Protein AF-A0A2M8AG21-F1 (afdb_monomer)

Radius of gyration: 13.73 Å; Cα contacts (8 Å, |Δi|>4): 44; chains: 1; bounding box: 31×28×30 Å

Structure (mmCIF, N/CA/C/O backbone):
data_AF-A0A2M8AG21-F1
#
_entry.id   AF-A0A2M8AG21-F1
#
loop_
_atom_site.group_PDB
_atom_site.id
_atom_site.type_symbol
_atom_site.label_atom_id
_atom_site.label_alt_id
_atom_site.label_comp_id
_atom_site.label_asym_id
_atom_site.label_entity_id
_atom_site.label_seq_id
_atom_site.pdbx_PDB_ins_code
_atom_site.Cartn_x
_atom_site.Cartn_y
_atom_site.Cartn_z
_atom_site.occupancy
_atom_site.B_iso_or_equiv
_atom_site.auth_seq_id
_atom_site.auth_comp_id
_atom_site.auth_asym_id
_atom_site.auth_atom_id
_atom_site.pdbx_PDB_model_num
ATOM 1 N N . VAL A 1 1 ? -17.437 -15.911 4.330 1.00 51.78 1 VAL A N 1
ATOM 2 C CA . VAL A 1 1 ? -17.884 -14.841 3.413 1.00 51.78 1 VAL A CA 1
ATOM 3 C C . VAL A 1 1 ? -16.720 -14.576 2.486 1.00 51.78 1 VAL A C 1
ATOM 5 O O . VAL A 1 1 ? -15.633 -14.349 3.001 1.00 51.78 1 VAL A O 1
ATOM 8 N N . ASP A 1 2 ? -16.903 -14.711 1.173 1.00 70.88 2 ASP A N 1
ATOM 9 C CA . ASP A 1 2 ? -15.877 -14.298 0.210 1.00 70.88 2 ASP A CA 1
ATOM 10 C C . ASP A 1 2 ? -15.757 -12.774 0.272 1.00 70.88 2 ASP A C 1
ATOM 12 O O . ASP A 1 2 ? -16.677 -12.060 -0.118 1.00 70.88 2 ASP A O 1
ATOM 16 N N . LEU A 1 3 ? -14.652 -12.284 0.835 1.00 78.19 3 LEU A N 1
ATOM 17 C CA . LEU A 1 3 ? -14.378 -10.849 0.983 1.00 78.19 3 LEU A CA 1
ATOM 18 C C . LEU A 1 3 ? -13.841 -10.219 -0.313 1.00 78.19 3 LEU A C 1
ATOM 20 O O . LEU A 1 3 ? -13.729 -9.001 -0.402 1.00 78.19 3 LEU A O 1
ATOM 24 N N . TYR A 1 4 ? -13.517 -11.044 -1.313 1.00 82.06 4 TYR A N 1
ATOM 25 C CA . TYR A 1 4 ? -12.901 -10.622 -2.565 1.00 82.06 4 TYR A CA 1
ATOM 26 C C . TYR A 1 4 ? -13.793 -10.950 -3.756 1.00 82.06 4 TYR A C 1
ATOM 28 O O . TYR A 1 4 ? -14.259 -12.080 -3.910 1.00 82.06 4 TYR A O 1
ATOM 36 N N . ASN A 1 5 ? -13.952 -9.983 -4.653 1.00 86.25 5 ASN A N 1
ATOM 37 C CA . ASN A 1 5 ? -14.499 -10.236 -5.981 1.00 86.25 5 ASN A CA 1
ATOM 38 C C . ASN A 1 5 ? -13.437 -10.864 -6.916 1.00 86.25 5 ASN A C 1
ATOM 40 O O . ASN A 1 5 ? -12.250 -10.921 -6.590 1.00 86.25 5 ASN A O 1
ATOM 44 N N . LEU A 1 6 ? -13.863 -11.332 -8.095 1.00 86.31 6 LEU A N 1
ATOM 45 C CA . LEU A 1 6 ? -12.983 -12.006 -9.065 1.00 86.31 6 LEU A CA 1
ATOM 46 C C . LEU A 1 6 ? -11.788 -11.149 -9.518 1.00 86.31 6 LEU A C 1
ATOM 48 O O . LEU A 1 6 ? -10.711 -11.685 -9.763 1.00 86.31 6 LEU A O 1
ATOM 52 N N . GLU A 1 7 ? -11.960 -9.831 -9.624 1.00 86.12 7 GLU A N 1
ATOM 53 C CA . GLU A 1 7 ? -10.883 -8.911 -10.003 1.00 86.12 7 GLU A CA 1
ATOM 54 C C . GLU A 1 7 ? -9.870 -8.768 -8.862 1.00 86.12 7 GLU A C 1
ATOM 56 O O . GLU A 1 7 ? -8.668 -8.907 -9.059 1.00 86.12 7 GLU A O 1
ATOM 61 N N . GLN A 1 8 ? -10.353 -8.580 -7.636 1.00 86.69 8 GLN A N 1
ATOM 62 C CA . GLN A 1 8 ? -9.521 -8.445 -6.446 1.00 86.69 8 GLN A CA 1
ATOM 63 C C . GLN A 1 8 ? -8.692 -9.699 -6.173 1.00 86.69 8 GLN A C 1
ATOM 65 O O . GLN A 1 8 ? -7.569 -9.579 -5.701 1.00 86.69 8 GLN A O 1
ATOM 70 N N . GLN A 1 9 ? -9.184 -10.890 -6.521 1.00 88.75 9 GLN A N 1
ATOM 71 C CA . GLN A 1 9 ? -8.417 -12.132 -6.386 1.00 88.75 9 GLN A CA 1
ATOM 72 C C . GLN A 1 9 ? -7.124 -12.142 -7.213 1.00 88.75 9 GLN A C 1
ATOM 74 O O . GLN A 1 9 ? -6.205 -12.890 -6.881 1.00 88.75 9 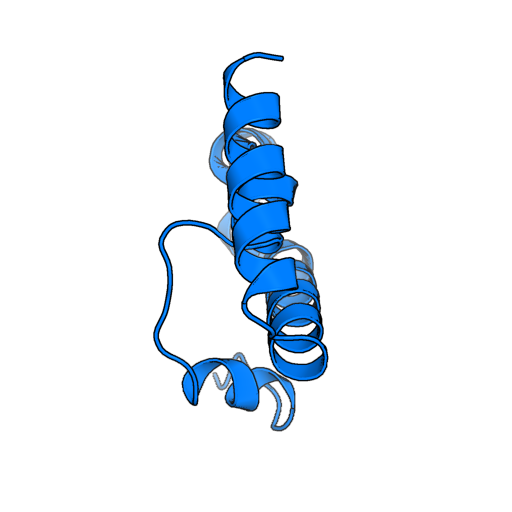GLN A O 1
ATOM 79 N N . GLN A 1 10 ? -6.990 -11.288 -8.235 1.00 87.25 10 GLN A N 1
ATOM 80 C CA . GLN A 1 10 ? -5.748 -11.173 -9.003 1.00 87.25 10 GLN A CA 1
ATOM 81 C C . GLN A 1 10 ? -4.551 -10.776 -8.133 1.00 87.25 10 GLN A C 1
ATOM 83 O O . GLN A 1 10 ? -3.427 -11.172 -8.437 1.00 87.25 10 GLN A O 1
ATOM 88 N N . VAL A 1 11 ? -4.766 -10.069 -7.015 1.00 87.25 11 VAL A N 1
ATOM 89 C CA . VAL A 1 11 ? -3.671 -9.724 -6.090 1.00 87.25 11 VAL A CA 1
ATOM 90 C C . VAL A 1 11 ? -3.037 -10.952 -5.438 1.00 87.25 11 VAL A C 1
ATOM 92 O O . VAL A 1 11 ? -1.887 -10.892 -5.020 1.00 87.25 11 VAL A O 1
ATOM 95 N N . LEU A 1 12 ? -3.757 -12.076 -5.377 1.00 87.44 12 LEU A N 1
ATOM 96 C CA . LEU A 1 12 ? -3.260 -13.336 -4.818 1.00 87.44 12 LEU A CA 1
ATOM 97 C C . LEU A 1 12 ? -2.333 -14.082 -5.790 1.00 87.44 12 LEU A C 1
ATOM 99 O O . LEU A 1 12 ? -1.677 -15.044 -5.397 1.00 87.44 12 LEU A O 1
ATOM 103 N N . LEU A 1 13 ? -2.276 -13.655 -7.057 1.00 85.94 13 LEU A N 1
ATOM 104 C CA . LEU A 1 13 ? -1.413 -14.250 -8.081 1.00 85.94 13 LEU A CA 1
ATOM 105 C C . LEU A 1 13 ? 0.034 -13.754 -7.993 1.00 85.94 13 LEU A C 1
ATOM 107 O O . LEU A 1 13 ? 0.930 -14.360 -8.582 1.00 85.94 13 LEU A O 1
ATOM 111 N N . VAL A 1 14 ? 0.273 -12.663 -7.265 1.00 83.44 14 VAL A N 1
ATOM 112 C CA . VAL A 1 14 ? 1.605 -12.092 -7.056 1.00 83.44 14 VAL A CA 1
ATOM 113 C C . VAL A 1 14 ? 2.077 -12.335 -5.628 1.00 83.44 14 VAL A C 1
ATOM 115 O O . VAL A 1 14 ? 1.286 -12.464 -4.695 1.00 83.44 14 VAL A O 1
ATOM 118 N N . LYS A 1 15 ? 3.398 -12.421 -5.443 1.00 84.44 15 LYS A N 1
ATOM 119 C CA . LYS A 1 15 ? 3.967 -12.586 -4.104 1.00 84.44 15 LYS A CA 1
ATOM 120 C C . LYS A 1 15 ? 3.758 -11.299 -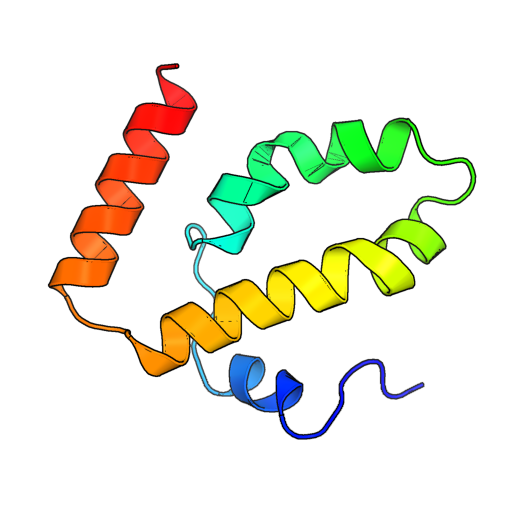3.298 1.00 84.44 15 LYS A C 1
ATOM 122 O O . LYS A 1 15 ? 4.071 -10.229 -3.819 1.00 84.44 15 LYS A O 1
ATOM 127 N N . PRO A 1 16 ? 3.296 -11.390 -2.041 1.00 81.81 16 PRO A N 1
ATOM 128 C CA . PRO A 1 16 ? 3.166 -10.218 -1.190 1.00 81.81 16 PRO A CA 1
ATOM 129 C C . PRO A 1 16 ? 4.546 -9.618 -0.896 1.00 81.81 16 PRO A C 1
ATOM 131 O O . PRO A 1 16 ? 5.508 -10.344 -0.628 1.00 81.81 16 PRO A O 1
ATOM 134 N N . GLY A 1 17 ? 4.632 -8.291 -0.952 1.00 83.06 17 GLY A N 1
ATOM 135 C CA . GLY A 1 17 ? 5.819 -7.514 -0.604 1.00 83.06 17 GLY A CA 1
ATOM 136 C C . GLY A 1 17 ? 5.632 -6.747 0.704 1.00 83.06 17 GLY A C 1
ATOM 137 O O . GLY A 1 17 ? 4.513 -6.522 1.152 1.00 83.06 17 GLY A O 1
ATOM 138 N N . ILE A 1 18 ? 6.743 -6.333 1.319 1.00 83.06 18 ILE A N 1
ATOM 139 C CA . ILE A 1 18 ? 6.722 -5.477 2.521 1.00 83.06 18 ILE A CA 1
ATOM 140 C C . ILE A 1 18 ? 6.409 -4.020 2.137 1.00 83.06 18 ILE A C 1
ATOM 142 O O . ILE A 1 18 ? 5.787 -3.291 2.907 1.00 83.06 18 ILE A O 1
ATOM 146 N N . THR A 1 19 ? 6.822 -3.596 0.938 1.00 86.88 19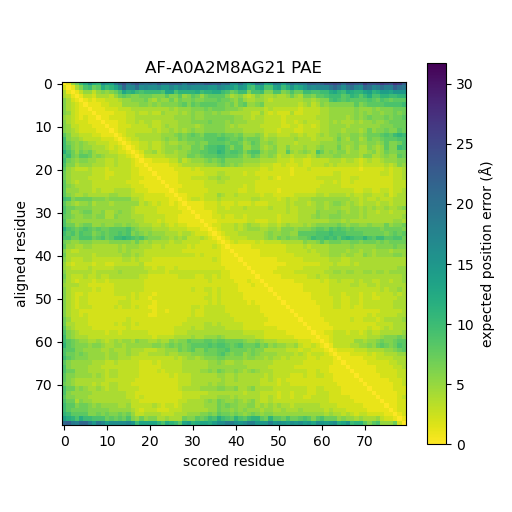 THR A N 1
ATOM 147 C CA . THR A 1 19 ? 6.544 -2.260 0.407 1.00 86.88 19 THR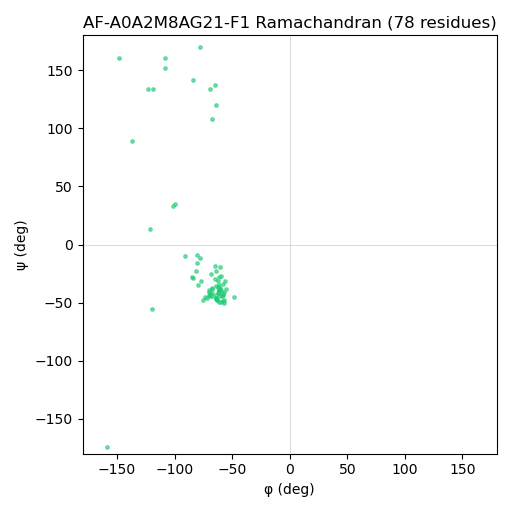 A CA 1
ATOM 148 C C . THR A 1 19 ? 5.813 -2.334 -0.928 1.00 86.88 19 THR A C 1
ATOM 150 O O . THR A 1 19 ? 6.193 -3.102 -1.811 1.00 86.88 19 THR A O 1
ATOM 153 N N . ASP A 1 20 ? 4.770 -1.523 -1.055 1.00 90.69 20 ASP A N 1
ATOM 154 C CA . ASP A 1 20 ? 3.978 -1.293 -2.255 1.00 90.69 20 ASP A CA 1
ATOM 155 C C . ASP A 1 20 ? 3.253 0.065 -2.119 1.00 90.69 20 ASP A C 1
ATOM 157 O O . ASP A 1 20 ? 3.470 0.829 -1.169 1.00 90.69 20 ASP A O 1
ATOM 161 N N . TYR A 1 21 ? 2.388 0.398 -3.077 1.00 92.62 21 TYR A N 1
ATOM 162 C CA . TYR A 1 21 ? 1.585 1.618 -2.998 1.00 92.62 21 TYR A CA 1
ATOM 163 C C . TYR A 1 21 ? 0.629 1.641 -1.801 1.00 92.62 21 TYR A C 1
ATOM 165 O O . TYR A 1 21 ? 0.428 2.707 -1.219 1.00 92.62 21 TYR A O 1
ATOM 173 N N . ALA A 1 22 ? 0.052 0.497 -1.430 1.00 93.06 22 ALA A N 1
ATOM 174 C CA . ALA A 1 22 ? -0.866 0.387 -0.307 1.00 93.06 22 ALA A CA 1
ATOM 175 C C . ALA A 1 22 ? -0.148 0.621 1.031 1.00 93.06 22 ALA A C 1
ATOM 177 O O . ALA A 1 22 ? -0.663 1.359 1.867 1.00 93.06 22 ALA A O 1
ATOM 178 N N . SER A 1 23 ? 1.053 0.075 1.216 1.00 91.19 23 SER A N 1
ATOM 179 C CA . SER A 1 23 ? 1.897 0.255 2.401 1.00 91.19 23 SER A CA 1
ATOM 180 C C . SER A 1 23 ? 2.353 1.702 2.581 1.00 91.19 23 SER A C 1
ATOM 182 O O . SER A 1 23 ? 2.447 2.177 3.710 1.00 91.19 23 SER A O 1
ATOM 184 N N . ILE A 1 24 ? 2.617 2.427 1.488 1.00 91.75 24 ILE A N 1
ATOM 185 C CA . ILE A 1 24 ? 2.991 3.850 1.553 1.00 91.75 24 ILE A CA 1
ATOM 186 C C . ILE A 1 24 ? 1.777 4.724 1.898 1.00 91.75 24 ILE A C 1
ATOM 188 O O . ILE A 1 24 ? 1.886 5.621 2.738 1.00 91.75 24 ILE A O 1
ATOM 192 N N . GLU A 1 25 ? 0.633 4.481 1.252 1.00 92.25 25 GLU A N 1
ATOM 193 C CA . GLU A 1 25 ? -0.587 5.276 1.448 1.00 92.25 25 GLU A CA 1
ATOM 194 C C . GLU A 1 25 ? -1.187 5.048 2.843 1.00 92.25 25 GLU A C 1
ATOM 196 O O . GLU A 1 25 ? -1.530 5.994 3.549 1.00 92.25 25 GLU A O 1
ATOM 201 N N . TYR A 1 26 ? -1.225 3.790 3.284 1.00 92.31 26 TYR A N 1
ATOM 202 C CA . TYR A 1 26 ? -1.760 3.371 4.579 1.00 92.31 26 TYR A CA 1
ATOM 203 C C . TYR A 1 26 ? -0.658 3.135 5.619 1.00 92.31 26 TYR A C 1
ATOM 205 O O . TYR A 1 26 ? -0.782 2.264 6.478 1.00 92.31 26 TYR A O 1
ATOM 213 N N . PHE A 1 27 ? 0.415 3.928 5.573 1.00 90.06 27 PHE A N 1
ATOM 214 C CA . PHE A 1 27 ? 1.548 3.807 6.499 1.00 90.06 27 PHE A CA 1
ATOM 215 C C . PHE A 1 27 ? 1.124 3.896 7.980 1.00 90.06 27 PHE A C 1
ATOM 217 O O . PHE A 1 27 ? 1.607 3.135 8.812 1.00 90.06 27 PHE A O 1
ATOM 224 N N . ASN A 1 28 ? 0.160 4.771 8.295 1.00 91.38 28 ASN A N 1
ATOM 225 C CA . ASN A 1 28 ? -0.412 4.943 9.638 1.00 91.38 28 ASN A CA 1
ATOM 226 C C . ASN A 1 28 ? -1.780 4.245 9.792 1.00 91.38 28 ASN A C 1
ATOM 228 O O . ASN A 1 28 ? -2.646 4.740 10.512 1.00 91.38 28 ASN A O 1
ATOM 232 N N . GLU A 1 29 ? -2.007 3.112 9.112 1.00 91.81 29 GLU A N 1
ATOM 233 C CA . GLU A 1 29 ? -3.284 2.371 9.149 1.00 91.81 29 GLU A CA 1
ATOM 234 C C . GLU A 1 29 ? -3.803 2.147 10.573 1.00 91.81 29 GLU A C 1
ATOM 236 O O . GLU A 1 29 ? -4.975 2.394 10.842 1.00 91.81 29 GLU A O 1
ATOM 241 N N . ASN A 1 30 ? -2.930 1.732 11.494 1.00 89.12 30 ASN A N 1
ATOM 242 C CA . ASN A 1 30 ? -3.312 1.463 12.882 1.00 89.12 30 ASN A CA 1
ATOM 243 C C . ASN A 1 30 ? -3.852 2.706 13.602 1.00 89.12 30 ASN A C 1
ATOM 245 O O . ASN A 1 30 ? -4.758 2.591 14.421 1.00 89.12 30 ASN A O 1
ATOM 249 N N . GLU A 1 31 ? -3.330 3.895 13.297 1.00 90.56 31 GLU A N 1
ATOM 250 C CA . GLU A 1 31 ? -3.851 5.145 13.859 1.00 90.56 31 GLU A CA 1
ATOM 251 C C . GLU A 1 31 ? -5.234 5.470 13.280 1.00 90.56 31 GLU A C 1
ATOM 253 O O . GLU A 1 31 ? -6.130 5.916 13.996 1.00 90.56 31 GLU A O 1
ATOM 258 N N . LEU A 1 32 ? -5.413 5.214 11.983 1.00 87.00 32 LEU A N 1
ATOM 259 C CA . LEU A 1 32 ? -6.667 5.410 11.256 1.00 87.00 32 LEU A CA 1
ATOM 260 C C . LEU A 1 32 ? -7.767 4.486 11.798 1.00 87.00 32 LEU A C 1
ATOM 262 O O . LEU A 1 32 ? -8.867 4.940 12.106 1.00 87.00 32 LEU A O 1
ATOM 266 N N . LEU A 1 33 ? -7.433 3.213 12.007 1.00 91.00 33 LEU A N 1
ATOM 267 C CA . LEU A 1 33 ? -8.309 2.218 12.620 1.00 91.00 33 LEU A CA 1
ATOM 268 C C . LEU A 1 33 ? -8.579 2.512 14.097 1.00 91.00 33 LEU A C 1
ATOM 270 O O . LEU A 1 33 ? -9.706 2.343 14.547 1.00 91.00 33 LEU A O 1
ATOM 274 N N . GLY A 1 34 ? -7.587 3.010 14.838 1.00 89.31 34 GLY A N 1
ATOM 275 C CA . GLY A 1 34 ? -7.739 3.386 16.247 1.00 89.31 34 GLY A CA 1
ATOM 276 C C . GLY A 1 34 ? -8.701 4.554 16.490 1.00 89.31 34 GLY A C 1
ATOM 277 O O . GLY A 1 34 ? -9.177 4.722 17.609 1.00 89.31 34 GLY A O 1
ATOM 278 N N . LYS A 1 35 ? -9.006 5.348 15.456 1.00 90.44 35 LYS A N 1
ATOM 279 C CA . LYS A 1 35 ? -10.006 6.430 15.499 1.00 90.44 35 LYS A CA 1
ATOM 280 C C . LYS A 1 35 ? -11.409 5.973 15.085 1.00 90.44 35 LYS A C 1
ATOM 282 O O . LYS A 1 35 ? -12.348 6.750 15.236 1.00 90.44 35 LYS A O 1
ATOM 287 N N . SER A 1 36 ? -11.557 4.760 14.550 1.00 91.12 36 SER A N 1
ATOM 288 C CA . SER A 1 36 ? -12.854 4.232 14.125 1.00 91.12 36 SER A CA 1
ATOM 289 C C . SER A 1 36 ? -13.625 3.618 15.294 1.00 91.12 36 SER A C 1
ATOM 291 O O . SER A 1 36 ? -13.058 2.926 16.138 1.00 91.12 36 SER A O 1
ATOM 293 N N . GLU A 1 37 ? -14.943 3.822 15.306 1.00 90.44 37 GLU A N 1
ATOM 294 C CA . GLU A 1 37 ? -15.866 3.187 16.256 1.00 90.44 37 GLU A CA 1
ATOM 295 C C . GLU A 1 37 ? -15.939 1.662 16.075 1.00 90.44 37 GLU A C 1
ATOM 297 O O . GLU A 1 37 ? -16.179 0.930 17.035 1.00 90.44 37 GLU A O 1
ATOM 302 N N . ASN A 1 38 ? -15.722 1.171 14.850 1.00 93.31 38 ASN A N 1
ATOM 303 C CA . ASN A 1 38 ? -15.646 -0.255 14.543 1.00 93.31 38 ASN A CA 1
ATOM 304 C C . ASN A 1 38 ? -14.480 -0.521 13.573 1.00 93.31 38 ASN A C 1
ATOM 306 O O . ASN A 1 38 ? -14.673 -0.508 12.352 1.00 93.31 38 ASN A O 1
ATOM 310 N N . PRO A 1 39 ? -13.272 -0.775 14.107 1.00 91.44 39 PRO A N 1
ATOM 311 C CA . PRO A 1 39 ? -12.064 -0.953 13.308 1.00 91.44 39 PRO A CA 1
ATOM 312 C C . PRO A 1 39 ? -12.168 -2.079 12.275 1.00 91.44 39 PRO A C 1
ATOM 314 O O . PRO A 1 39 ? -11.727 -1.913 11.142 1.00 91.44 39 PRO A O 1
ATOM 317 N N . GLU A 1 40 ? -12.779 -3.211 12.632 1.00 91.88 40 GLU A N 1
ATOM 318 C CA . GLU A 1 40 ? -12.933 -4.347 11.716 1.00 91.88 40 GLU A CA 1
ATOM 319 C C . GLU A 1 40 ? -13.817 -3.974 10.525 1.00 91.88 40 GLU A C 1
ATOM 321 O O . GLU A 1 40 ? -13.450 -4.208 9.373 1.00 91.88 40 GLU A O 1
ATOM 326 N N . LYS A 1 41 ? -14.953 -3.325 10.794 1.00 92.19 41 LYS A N 1
ATOM 327 C CA . LYS A 1 41 ? -15.860 -2.883 9.738 1.00 92.19 41 LYS A CA 1
ATOM 328 C C . LYS A 1 41 ? -15.207 -1.837 8.834 1.00 92.19 41 LYS A C 1
ATOM 330 O O . LYS A 1 41 ? -15.256 -1.985 7.621 1.00 92.19 41 LYS A O 1
ATOM 335 N N . THR A 1 42 ? -14.548 -0.826 9.400 1.00 92.06 42 THR A N 1
ATOM 336 C CA . THR A 1 42 ? -13.816 0.184 8.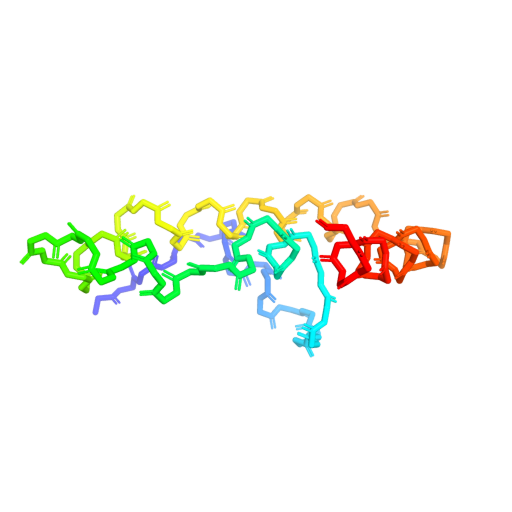612 1.00 92.06 42 THR A CA 1
ATOM 337 C C . THR A 1 42 ? -12.704 -0.447 7.779 1.00 92.06 42 THR A C 1
ATOM 339 O O . THR A 1 42 ? -12.489 -0.062 6.630 1.00 92.06 42 THR A O 1
ATOM 342 N N . TYR A 1 43 ? -12.015 -1.456 8.314 1.00 92.56 43 TYR A N 1
ATOM 343 C CA . TYR A 1 43 ? -11.018 -2.183 7.545 1.00 92.56 43 TYR A CA 1
ATOM 344 C C . TYR A 1 43 ? -11.638 -2.882 6.329 1.00 92.56 43 TYR A C 1
ATOM 346 O O . TYR A 1 43 ? -11.131 -2.726 5.221 1.00 92.56 43 TYR A O 1
ATOM 354 N N . ILE A 1 44 ? -12.733 -3.621 6.519 1.00 91.81 44 ILE A N 1
ATOM 355 C CA . ILE A 1 44 ? -13.388 -4.395 5.454 1.00 91.81 44 ILE A CA 1
ATOM 356 C C . ILE A 1 44 ? -14.065 -3.492 4.418 1.00 91.81 44 ILE A C 1
ATOM 358 O O . ILE A 1 44 ? -13.914 -3.727 3.221 1.00 91.81 44 ILE A O 1
ATOM 362 N N . ASP A 1 45 ? -14.787 -2.467 4.864 1.00 90.31 45 ASP A N 1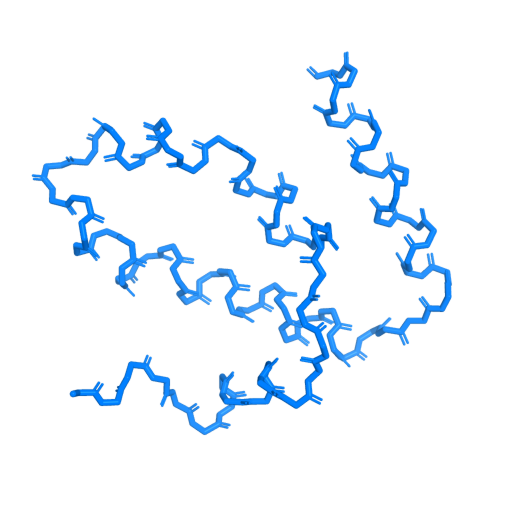
ATOM 363 C CA . ASP A 1 45 ? -15.645 -1.661 3.994 1.00 90.31 45 ASP A CA 1
ATOM 364 C C . ASP A 1 45 ? -14.877 -0.528 3.292 1.00 90.31 45 ASP A C 1
ATOM 366 O O . ASP A 1 45 ? -15.252 -0.119 2.192 1.00 90.31 45 ASP A O 1
ATOM 370 N N . GLU A 1 46 ? -13.793 -0.023 3.893 1.00 89.94 46 GLU A N 1
ATOM 371 C CA . GLU A 1 46 ? -13.093 1.172 3.402 1.00 89.94 46 GLU A CA 1
ATOM 372 C C . GLU A 1 46 ? -11.635 0.894 3.031 1.00 89.94 46 GLU A C 1
ATOM 374 O O . GLU A 1 46 ? -11.212 1.151 1.899 1.00 89.94 46 GLU A O 1
ATOM 379 N N . ILE A 1 47 ? -10.848 0.356 3.966 1.00 92.75 47 ILE A N 1
ATOM 380 C CA . ILE A 1 47 ? -9.393 0.259 3.787 1.00 92.75 47 ILE A CA 1
ATOM 381 C C . ILE A 1 47 ? -9.019 -0.864 2.820 1.00 92.75 47 ILE A C 1
ATOM 383 O O . ILE A 1 47 ? -8.238 -0.652 1.892 1.00 92.75 47 ILE A O 1
ATOM 387 N N . MET A 1 48 ? -9.582 -2.056 3.002 1.00 92.25 48 MET A N 1
ATOM 388 C CA . MET A 1 48 ? -9.274 -3.231 2.193 1.00 92.25 48 MET A CA 1
ATOM 389 C C . MET A 1 48 ? -9.578 -2.998 0.702 1.00 92.25 48 MET A C 1
ATOM 391 O O . MET A 1 48 ? -8.670 -3.210 -0.106 1.00 92.25 48 MET A O 1
ATOM 395 N N . PRO A 1 49 ? -10.758 -2.487 0.285 1.00 92.12 49 PRO A N 1
ATOM 396 C CA . PRO A 1 49 ? -11.031 -2.215 -1.127 1.00 92.12 49 PRO A CA 1
ATOM 397 C C . PRO A 1 49 ? -10.052 -1.207 -1.739 1.00 92.12 49 PRO A C 1
ATOM 399 O O . PRO A 1 49 ? -9.612 -1.376 -2.879 1.00 92.12 49 PRO A O 1
ATOM 402 N N . ALA A 1 50 ? -9.671 -0.176 -0.982 1.00 93.31 50 ALA A N 1
ATOM 403 C CA . ALA A 1 50 ? -8.725 0.832 -1.439 1.00 93.31 50 ALA A CA 1
ATOM 404 C C . ALA A 1 50 ? -7.295 0.279 -1.568 1.00 93.31 50 ALA A C 1
ATOM 406 O O . ALA A 1 50 ? -6.649 0.499 -2.597 1.00 93.31 50 ALA A O 1
ATOM 407 N N . LYS A 1 51 ? -6.824 -0.513 -0.593 1.00 93.69 51 LYS A N 1
ATOM 408 C CA . LYS A 1 51 ? -5.541 -1.231 -0.676 1.00 93.69 51 LYS A CA 1
ATOM 409 C C . LYS A 1 51 ? -5.503 -2.180 -1.873 1.00 93.69 51 LYS A C 1
ATOM 411 O O . LYS A 1 51 ? -4.543 -2.171 -2.638 1.00 93.69 51 LYS A O 1
ATOM 416 N N . LEU A 1 52 ? -6.574 -2.937 -2.101 1.00 93.12 52 LEU A N 1
ATOM 417 C CA . LEU A 1 52 ? -6.677 -3.846 -3.245 1.00 93.12 52 LEU A CA 1
ATOM 418 C C . LEU A 1 52 ? -6.602 -3.104 -4.579 1.00 93.12 52 LEU A C 1
ATOM 420 O O . LEU A 1 52 ? -5.908 -3.551 -5.486 1.00 93.12 52 LEU A O 1
ATOM 424 N N . LYS A 1 53 ? -7.242 -1.936 -4.692 1.00 92.94 53 LYS A N 1
ATOM 425 C CA . LYS A 1 53 ? -7.151 -1.094 -5.893 1.00 92.94 53 LYS A CA 1
ATOM 426 C C . LYS A 1 53 ? -5.719 -0.620 -6.164 1.00 92.94 53 LYS A C 1
ATOM 428 O O . LYS A 1 53 ? -5.297 -0.578 -7.318 1.00 92.94 53 LYS A O 1
ATOM 433 N N . LEU A 1 54 ? -4.964 -0.280 -5.119 1.00 93.69 54 LEU A N 1
ATOM 434 C CA . LEU A 1 54 ? -3.550 0.094 -5.235 1.00 93.69 54 LEU A CA 1
ATOM 435 C C . LEU A 1 54 ? -2.678 -1.097 -5.653 1.00 93.69 54 LEU A C 1
ATOM 437 O O . LEU A 1 54 ? 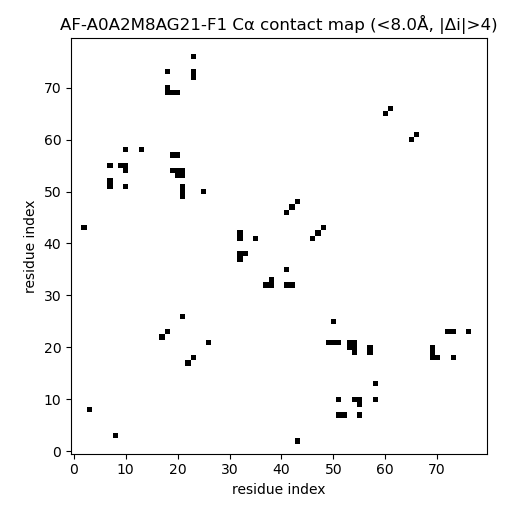-1.797 -0.939 -6.500 1.00 93.69 54 LEU A O 1
ATOM 441 N N . ASN A 1 55 ? -2.971 -2.290 -5.139 1.00 92.31 55 ASN A N 1
ATOM 442 C CA . ASN A 1 55 ? -2.271 -3.519 -5.514 1.00 92.31 55 ASN A CA 1
ATOM 443 C C . ASN A 1 55 ? -2.551 -3.905 -6.968 1.00 92.31 55 ASN A C 1
ATOM 445 O O . ASN A 1 55 ? -1.622 -4.187 -7.719 1.00 92.31 55 ASN A O 1
ATOM 449 N N . LEU A 1 56 ? -3.809 -3.832 -7.409 1.00 92.00 56 LEU A N 1
ATOM 450 C CA . LEU A 1 56 ? -4.178 -4.039 -8.812 1.00 92.00 56 LEU A CA 1
ATOM 451 C C . LEU A 1 56 ? -3.525 -3.002 -9.725 1.00 92.00 56 LEU A C 1
ATOM 453 O O . LEU A 1 56 ? -3.060 -3.338 -10.812 1.00 92.00 56 LEU A O 1
ATOM 457 N N . LYS A 1 57 ? -3.435 -1.740 -9.289 1.00 92.12 57 LYS A N 1
ATOM 458 C CA . LYS A 1 57 ? -2.695 -0.716 -10.031 1.00 92.12 57 LYS A CA 1
ATOM 459 C C . LYS A 1 57 ? -1.236 -1.125 -10.215 1.00 92.12 57 LYS A C 1
ATOM 461 O O . LYS A 1 57 ? -0.760 -1.082 -11.342 1.00 92.12 57 LYS A O 1
ATOM 466 N N . TYR A 1 58 ? -0.559 -1.552 -9.146 1.00 91.50 58 TYR A N 1
ATOM 467 C CA . TYR A 1 58 ? 0.814 -2.050 -9.235 1.00 91.50 58 TYR A CA 1
ATOM 468 C C . TYR A 1 58 ? 0.926 -3.225 -10.211 1.00 91.50 58 TYR A C 1
ATOM 470 O O . TYR A 1 58 ? 1.763 -3.179 -11.101 1.00 91.50 58 TYR A O 1
ATOM 478 N N . ILE A 1 59 ? 0.044 -4.222 -10.119 1.00 89.75 59 ILE A N 1
ATOM 479 C CA . ILE A 1 59 ? 0.037 -5.398 -11.010 1.00 89.75 59 ILE A CA 1
ATOM 480 C C . ILE A 1 59 ? -0.183 -5.017 -12.481 1.00 89.75 59 ILE A C 1
ATOM 482 O O . ILE A 1 59 ? 0.303 -5.709 -13.367 1.00 89.75 59 ILE A O 1
ATOM 486 N N . ASN A 1 60 ? -0.874 -3.918 -12.772 1.00 89.62 60 ASN A N 1
ATOM 487 C CA . ASN A 1 60 ? -1.052 -3.447 -14.147 1.00 89.62 60 ASN A CA 1
ATOM 488 C C . ASN A 1 60 ? 0.152 -2.650 -14.684 1.00 89.62 60 ASN A C 1
ATOM 490 O O . ASN A 1 60 ? 0.323 -2.551 -15.896 1.00 89.62 60 ASN A O 1
ATOM 494 N N . GLU A 1 61 ? 0.985 -2.076 -13.810 1.00 90.25 61 GLU A N 1
ATOM 495 C CA . GLU A 1 61 ? 2.119 -1.213 -14.185 1.00 90.25 61 GLU A CA 1
ATOM 496 C C . GLU A 1 61 ? 3.482 -1.728 -13.679 1.00 90.25 61 GLU A C 1
ATOM 498 O O . GLU A 1 61 ? 4.468 -0.979 -13.671 1.00 90.25 61 GLU A O 1
ATOM 503 N N . TYR A 1 62 ? 3.554 -2.986 -13.226 1.00 86.62 62 TYR A N 1
ATOM 504 C CA . TYR A 1 62 ? 4.749 -3.532 -12.583 1.00 86.62 62 TYR A CA 1
ATOM 505 C C . TYR A 1 62 ? 5.914 -3.572 -13.576 1.00 86.62 62 TYR A C 1
ATOM 507 O O . TYR A 1 62 ? 5.875 -4.205 -14.629 1.00 86.62 62 TYR A O 1
ATOM 515 N N . THR A 1 63 ? 6.977 -2.857 -13.232 1.00 90.69 63 THR A N 1
ATOM 516 C CA . THR A 1 63 ? 8.246 -2.843 -13.957 1.00 90.69 63 THR A CA 1
ATOM 517 C C . THR A 1 63 ? 9.361 -2.613 -12.946 1.00 90.69 63 THR A C 1
ATOM 519 O O . THR A 1 63 ? 9.124 -2.040 -11.881 1.00 90.69 63 THR A O 1
ATOM 522 N N . THR A 1 64 ? 10.602 -2.950 -13.298 1.00 90.31 64 THR A N 1
ATOM 523 C CA . THR A 1 64 ? 11.767 -2.664 -12.440 1.00 90.31 64 THR A CA 1
ATOM 524 C C . THR A 1 64 ? 11.885 -1.173 -12.097 1.00 90.31 64 THR A C 1
ATOM 526 O O . 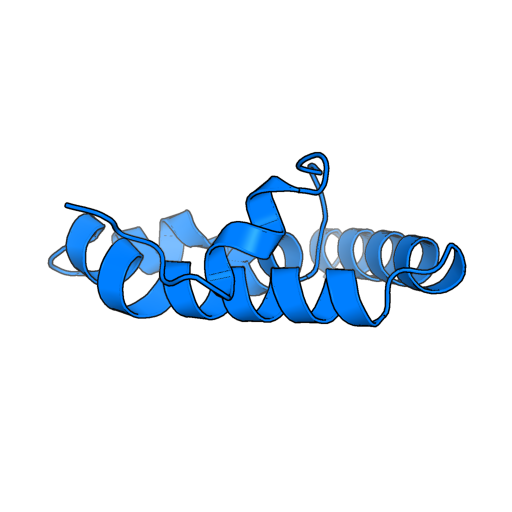THR A 1 64 ? 12.337 -0.809 -11.015 1.00 90.31 64 THR A O 1
ATOM 529 N N . PHE A 1 65 ? 11.447 -0.285 -12.996 1.00 92.69 65 PHE A N 1
ATOM 530 C CA . PHE A 1 65 ? 11.421 1.152 -12.732 1.00 92.69 65 PHE A CA 1
ATOM 531 C C . PHE A 1 65 ? 10.347 1.533 -11.702 1.00 92.69 65 PHE A C 1
ATOM 533 O O . PHE A 1 65 ? 10.602 2.355 -10.819 1.00 92.69 65 PHE A O 1
ATOM 540 N N . THR A 1 66 ? 9.164 0.919 -11.788 1.00 90.00 66 THR A N 1
ATOM 541 C CA . THR A 1 66 ? 8.089 1.069 -10.797 1.00 90.00 66 THR A CA 1
ATOM 542 C C . THR A 1 66 ? 8.576 0.648 -9.409 1.00 90.00 66 THR A C 1
ATOM 544 O O . THR A 1 66 ? 8.368 1.387 -8.447 1.00 90.00 66 THR A O 1
ATOM 547 N N . ASP A 1 67 ? 9.318 -0.457 -9.312 1.00 89.88 67 ASP A N 1
ATOM 548 C CA . ASP A 1 67 ? 9.888 -0.935 -8.045 1.00 89.88 67 ASP A CA 1
ATOM 549 C C . ASP A 1 67 ? 10.890 0.063 -7.454 1.00 89.88 67 ASP A C 1
ATOM 551 O O . ASP A 1 67 ? 10.783 0.442 -6.286 1.00 89.88 67 ASP A O 1
ATOM 555 N N . ILE A 1 68 ? 11.820 0.574 -8.269 1.00 92.88 68 ILE A N 1
ATOM 556 C CA . ILE A 1 68 ? 12.779 1.607 -7.842 1.00 92.88 68 ILE A CA 1
ATOM 557 C C . ILE A 1 68 ? 12.038 2.851 -7.333 1.00 92.88 68 ILE A C 1
ATOM 559 O O . ILE A 1 68 ? 12.372 3.401 -6.282 1.00 92.88 68 ILE A O 1
ATOM 563 N N . LYS A 1 69 ? 10.989 3.283 -8.039 1.00 92.81 69 LYS A N 1
ATOM 564 C CA . LYS A 1 69 ? 10.157 4.423 -7.635 1.00 92.81 69 LYS A CA 1
ATOM 565 C C . LYS A 1 69 ? 9.454 4.180 -6.297 1.00 92.81 69 LYS A C 1
ATOM 567 O O . LYS A 1 69 ? 9.393 5.102 -5.483 1.00 92.81 69 LYS A O 1
ATOM 572 N N . ILE A 1 70 ? 8.928 2.978 -6.061 1.00 93.00 70 ILE A N 1
ATOM 573 C CA . ILE A 1 70 ? 8.294 2.597 -4.789 1.00 93.00 70 ILE A CA 1
ATOM 574 C C . ILE A 1 70 ? 9.321 2.619 -3.656 1.00 93.00 70 ILE A C 1
ATOM 576 O O . ILE A 1 70 ? 9.043 3.195 -2.604 1.00 93.00 70 ILE A O 1
ATOM 580 N N . ILE A 1 71 ? 10.531 2.100 -3.879 1.00 92.69 71 ILE A N 1
ATOM 581 C CA . ILE A 1 71 ? 11.622 2.154 -2.895 1.00 92.69 71 ILE A CA 1
ATOM 582 C C . ILE A 1 71 ? 11.927 3.607 -2.511 1.00 92.69 71 ILE A C 1
ATOM 584 O O . ILE A 1 71 ? 11.905 3.943 -1.328 1.00 92.69 71 ILE A O 1
ATOM 588 N N . PHE A 1 72 ? 12.125 4.500 -3.487 1.00 93.75 72 PHE A N 1
ATOM 589 C CA . PHE A 1 72 ? 12.372 5.918 -3.198 1.00 93.75 72 PHE A CA 1
ATOM 590 C C . PHE A 1 72 ? 11.206 6.586 -2.467 1.00 93.75 72 PHE A C 1
ATOM 592 O O . PHE A 1 72 ? 11.431 7.332 -1.518 1.00 93.75 72 PHE A O 1
ATOM 599 N N . LYS A 1 73 ? 9.957 6.307 -2.857 1.00 92.94 73 LYS A N 1
ATOM 600 C CA . LYS A 1 73 ? 8.775 6.828 -2.152 1.00 92.94 73 LYS A CA 1
ATOM 601 C C . LYS A 1 73 ? 8.703 6.342 -0.708 1.00 92.94 73 LYS A C 1
ATOM 603 O O . LYS A 1 73 ? 8.360 7.129 0.167 1.00 92.94 73 LYS A O 1
ATOM 608 N N . THR A 1 74 ? 9.056 5.084 -0.467 1.00 92.00 74 THR A N 1
ATOM 609 C CA . THR A 1 74 ? 9.113 4.502 0.878 1.00 92.00 74 THR A CA 1
ATOM 610 C C . THR A 1 74 ? 10.161 5.216 1.725 1.00 92.00 74 THR A C 1
ATOM 612 O O . THR A 1 74 ? 9.862 5.648 2.832 1.00 92.00 74 THR A O 1
ATOM 615 N N . LEU A 1 75 ? 11.369 5.416 1.186 1.00 93.19 75 LEU A N 1
ATOM 616 C CA . LEU A 1 75 ? 12.439 6.142 1.878 1.00 93.19 75 LEU A CA 1
ATOM 617 C C . LEU A 1 75 ? 12.034 7.585 2.199 1.00 93.19 75 LEU A C 1
ATOM 619 O O . LEU A 1 75 ? 12.225 8.038 3.322 1.00 93.19 75 LEU A O 1
ATOM 623 N N . LEU A 1 76 ? 11.425 8.289 1.241 1.00 92.62 76 LEU A N 1
ATOM 624 C CA . LEU A 1 76 ? 10.932 9.651 1.453 1.00 92.62 76 LEU A CA 1
ATOM 625 C C . LEU A 1 76 ? 9.853 9.711 2.538 1.00 92.62 76 LEU A C 1
ATOM 627 O O . LEU A 1 76 ? 9.887 10.624 3.350 1.00 92.62 76 LEU A O 1
ATOM 631 N N . LYS A 1 77 ? 8.937 8.737 2.577 1.00 90.88 77 LYS A N 1
ATOM 632 C CA . LYS A 1 77 ? 7.863 8.655 3.580 1.00 90.88 77 LYS A CA 1
ATOM 633 C C . LYS A 1 77 ? 8.370 8.356 4.996 1.00 90.88 77 LYS A C 1
ATOM 635 O O . LYS A 1 77 ? 7.692 8.679 5.958 1.00 90.88 77 LYS A O 1
ATOM 640 N N . ILE A 1 78 ? 9.528 7.708 5.127 1.00 89.25 78 ILE A N 1
ATOM 641 C CA . ILE A 1 78 ? 10.163 7.458 6.430 1.00 89.25 78 ILE A CA 1
ATOM 642 C C . ILE A 1 78 ? 10.903 8.708 6.925 1.00 89.25 78 ILE A C 1
ATOM 644 O O . ILE A 1 78 ? 10.964 8.950 8.127 1.00 89.25 78 ILE A O 1
ATOM 648 N N . ILE A 1 79 ? 11.496 9.479 6.009 1.00 90.12 79 ILE A N 1
ATOM 649 C CA . ILE A 1 79 ? 12.294 10.668 6.345 1.00 90.12 79 ILE A CA 1
ATOM 650 C C . ILE A 1 79 ? 11.414 11.918 6.541 1.00 90.12 79 ILE A C 1
ATOM 652 O O . ILE A 1 79 ? 11.804 12.806 7.298 1.00 90.12 79 ILE A O 1
ATOM 656 N N . SER A 1 80 ? 10.258 11.999 5.872 1.00 76.44 80 SER A N 1
ATOM 657 C CA . SER A 1 80 ? 9.315 13.129 5.910 1.00 76.44 80 SER A CA 1
ATOM 658 C C . SER A 1 80 ? 7.962 12.744 6.480 1.00 76.44 80 SER A C 1
ATOM 660 O O . SER A 1 80 ? 7.409 13.611 7.188 1.00 76.44 80 SER A O 1
#

Mean predicted aligned error: 4.23 Å

pLDDT: mean 89.17, std 5.88, range [51.78, 93.75]

Sequence (80 a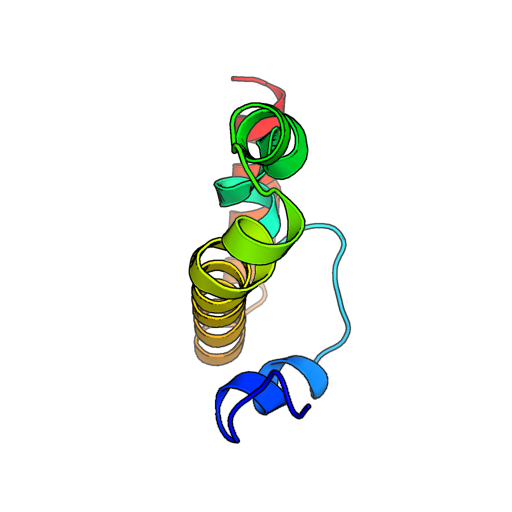a):
VDLYNLEQQQVLLVKPGITDYASIEYFNENELLGKSENPEKTYIDEIMPAKLKLNLKYINEYTTFTDIKIIFKTLLKIIS

Foldseek 3Di:
DPLDDPLLCVLVVDDDDPFFPLCLVCVVVVVVLVPDPHSVCCCSPPSVVVSSVRSSVCVVVPDPVNVVVRVVSVVVSVVD

Secondary structure (DSSP, 8-state):
-----TTGGGGGGS---S-SHHHHHTTTHHHHHHTSSSHHHHIIIIIHHHHHHHHHHHHHH--HHHHHHHHHHHHHHHH-

Solvent-accessible surface area (backbone atoms only — not comparable to full-atom values): 4854 Å² total; per-residue (Å²): 129,86,89,59,55,83,74,60,52,55,58,72,78,48,83,88,69,94,73,50,64,36,48,60,75,47,64,60,42,69,62,59,37,71,71,42,98,49,40,68,57,48,38,64,76,51,48,47,58,52,35,47,52,37,45,49,49,45,72,74,60,71,43,75,66,49,52,53,51,47,52,53,52,47,54,49,62,73,77,103